Protein AF-A0A949XVH9-F1 (afdb_monomer)

Radius of gyration: 24.81 Å; Cα contacts (8 Å, |Δi|>4): 50; chains: 1; bounding box: 72×34×41 Å

Solvent-accessible surface area (backbone atoms only — not comparable to full-atom values): 5614 Å² total; per-residue (Å²): 131,72,72,64,57,60,68,56,47,55,63,53,54,56,54,56,65,74,64,70,72,82,72,84,72,77,67,70,60,73,80,44,77,48,80,49,75,39,79,44,83,92,62,93,76,86,87,86,84,87,87,77,94,80,89,86,87,89,86,80,87,85,63,94,42,68,38,71,50,76,49,77,51,32,47,78,87,77,118

Structure (mmCIF, N/CA/C/O backbone):
data_AF-A0A949XVH9-F1
#
_entry.id   AF-A0A949XVH9-F1
#
loop_
_atom_site.group_PDB
_atom_site.id
_atom_site.type_symbol
_atom_site.label_atom_id
_atom_site.label_alt_id
_atom_site.label_comp_id
_atom_site.label_asym_id
_atom_site.label_entity_id
_atom_site.label_seq_id
_atom_site.pdbx_PDB_ins_code
_atom_site.Cartn_x
_atom_site.Cartn_y
_atom_site.Cartn_z
_atom_site.occupancy
_atom_site.B_iso_or_equiv
_atom_site.auth_seq_id
_atom_site.auth_comp_id
_atom_site.auth_asym_id
_atom_site.auth_atom_id
_atom_site.pdbx_PDB_model_num
ATOM 1 N N . MET A 1 1 ? 54.748 -26.269 -21.587 1.00 53.94 1 MET A N 1
ATOM 2 C CA . MET A 1 1 ? 53.599 -25.435 -22.019 1.00 53.94 1 MET A CA 1
ATOM 3 C C . MET A 1 1 ? 52.344 -25.515 -21.121 1.00 53.94 1 MET A C 1
ATOM 5 O O . MET A 1 1 ? 51.541 -24.606 -21.213 1.00 53.94 1 MET A O 1
ATOM 9 N N . ARG A 1 2 ? 52.168 -26.495 -20.207 1.00 59.03 2 ARG A N 1
ATOM 10 C CA . ARG A 1 2 ? 50.976 -26.621 -19.315 1.00 59.03 2 ARG A CA 1
ATOM 11 C C . ARG A 1 2 ? 50.943 -25.708 -18.063 1.00 59.03 2 ARG A C 1
ATOM 13 O O . ARG A 1 2 ? 49.865 -25.427 -17.567 1.00 59.03 2 ARG A O 1
ATOM 20 N N . SER A 1 3 ? 52.089 -25.216 -17.574 1.00 60.53 3 SER A N 1
ATOM 21 C CA . SER A 1 3 ? 52.204 -24.488 -16.285 1.00 60.53 3 SER A CA 1
ATOM 22 C C . SER A 1 3 ? 51.737 -23.019 -16.318 1.00 60.53 3 SER A C 1
ATOM 24 O O . SER A 1 3 ? 51.270 -22.489 -15.312 1.00 60.53 3 SER A O 1
ATOM 26 N N . HIS A 1 4 ? 51.806 -22.351 -17.476 1.00 59.97 4 HIS A N 1
ATOM 27 C CA . HIS A 1 4 ? 51.391 -20.945 -17.594 1.00 59.97 4 HIS A CA 1
ATOM 28 C C . HIS A 1 4 ? 49.864 -20.781 -17.642 1.00 59.97 4 HIS A C 1
ATOM 30 O O . HIS A 1 4 ? 49.345 -19.809 -17.103 1.00 59.97 4 HIS A O 1
ATOM 36 N N . TYR A 1 5 ? 49.144 -21.762 -18.199 1.00 61.31 5 TYR A N 1
ATOM 37 C CA . TYR A 1 5 ? 47.679 -21.750 -18.278 1.00 61.31 5 TYR A CA 1
ATOM 38 C C . TYR A 1 5 ? 47.018 -21.902 -16.901 1.00 61.31 5 TYR A C 1
ATOM 40 O O . TYR A 1 5 ? 46.047 -21.210 -16.616 1.00 61.31 5 TYR A O 1
ATOM 48 N N . THR A 1 6 ? 47.578 -22.726 -16.006 1.00 59.97 6 THR A N 1
ATOM 49 C CA . THR A 1 6 ? 47.050 -22.904 -14.639 1.00 59.97 6 THR A CA 1
ATOM 50 C C . THR A 1 6 ? 47.157 -21.628 -13.800 1.00 59.97 6 THR A C 1
ATOM 52 O O . THR A 1 6 ? 46.247 -21.322 -13.037 1.00 59.97 6 THR A O 1
ATOM 55 N N . LYS A 1 7 ? 48.236 -20.847 -13.963 1.00 65.56 7 LYS A N 1
ATOM 56 C CA . LYS A 1 7 ? 48.432 -19.583 -13.228 1.00 65.56 7 LYS A CA 1
ATOM 57 C C . LYS A 1 7 ? 47.501 -18.464 -13.704 1.00 65.56 7 LYS A C 1
ATOM 59 O O . LYS A 1 7 ? 47.183 -17.580 -12.919 1.00 65.56 7 LYS A O 1
ATOM 64 N N . LEU A 1 8 ? 47.056 -18.516 -14.960 1.00 65.44 8 LEU A N 1
ATOM 65 C CA . LEU A 1 8 ? 46.127 -17.544 -15.545 1.00 65.44 8 LEU A CA 1
ATOM 66 C C . LEU A 1 8 ? 44.653 -17.890 -15.268 1.00 65.44 8 LEU A C 1
ATOM 68 O O . LEU A 1 8 ? 43.808 -17.004 -15.242 1.00 65.44 8 LEU A O 1
ATOM 72 N N . LEU A 1 9 ? 44.349 -19.163 -15.003 1.00 74.44 9 LEU A N 1
ATOM 73 C CA . LEU A 1 9 ? 42.995 -19.656 -14.723 1.00 74.44 9 LEU A CA 1
ATOM 74 C C . LEU A 1 9 ? 42.455 -19.218 -13.350 1.00 74.44 9 LEU A C 1
ATOM 76 O O . LEU A 1 9 ? 41.272 -18.919 -13.220 1.00 74.44 9 LEU A O 1
ATOM 80 N N . ILE A 1 10 ? 43.323 -19.142 -12.338 1.00 77.06 10 ILE A N 1
ATOM 81 C CA . ILE A 1 10 ? 42.958 -18.758 -10.964 1.00 77.06 10 ILE A CA 1
ATOM 82 C C . ILE A 1 10 ? 42.411 -17.316 -10.871 1.00 77.06 10 ILE A C 1
ATOM 84 O O . ILE A 1 10 ? 41.335 -17.143 -10.297 1.00 77.06 10 ILE A O 1
ATOM 88 N N . PRO A 1 11 ? 43.069 -16.278 -11.431 1.00 78.44 11 PRO A N 1
ATOM 89 C CA . PRO A 1 11 ? 42.542 -14.915 -11.355 1.00 78.44 11 PRO A CA 1
ATOM 90 C C . PRO A 1 11 ? 41.262 -14.724 -12.179 1.00 78.44 11 PRO A C 1
ATOM 92 O O . PRO A 1 11 ? 40.393 -13.965 -11.766 1.00 78.44 11 PRO A O 1
ATOM 95 N N . VAL A 1 12 ? 41.104 -15.437 -13.301 1.00 83.38 12 VAL A N 1
ATOM 96 C CA . VAL A 1 12 ? 39.879 -15.384 -14.122 1.00 83.38 12 VAL A CA 1
ATOM 97 C C . VAL A 1 12 ? 38.687 -15.958 -13.361 1.00 83.38 12 VAL A C 1
ATOM 99 O O . VAL A 1 12 ? 37.630 -15.336 -13.316 1.00 83.38 12 VAL A O 1
ATOM 102 N N . LEU A 1 13 ? 38.870 -17.103 -12.699 1.00 79.00 13 LEU A N 1
ATOM 103 C CA . LEU A 1 13 ? 37.815 -17.720 -11.899 1.00 79.00 13 LEU A CA 1
ATOM 104 C C . LEU A 1 13 ? 37.414 -16.835 -10.706 1.00 79.00 13 LEU A C 1
ATOM 106 O O . LEU A 1 13 ? 36.227 -16.673 -10.440 1.00 79.00 13 LEU A O 1
ATOM 110 N N . ALA A 1 14 ? 38.386 -16.215 -10.028 1.00 79.94 14 ALA A N 1
ATOM 111 C CA . ALA A 1 14 ? 38.120 -15.271 -8.940 1.00 79.94 14 ALA A CA 1
ATOM 112 C C . ALA A 1 14 ? 37.330 -14.035 -9.413 1.00 79.94 14 ALA A C 1
ATOM 114 O O . ALA A 1 14 ? 36.448 -13.561 -8.699 1.00 79.94 14 ALA A O 1
ATOM 115 N N . LEU A 1 15 ? 37.595 -13.549 -10.630 1.00 77.38 15 LEU A N 1
ATOM 116 C CA . LEU A 1 15 ? 36.864 -12.429 -11.226 1.00 77.38 15 LEU A CA 1
ATOM 117 C C . LEU A 1 15 ? 35.408 -12.799 -11.564 1.00 77.38 15 LEU A C 1
ATOM 119 O O . LEU A 1 15 ? 34.514 -11.974 -11.392 1.00 77.38 15 LEU A O 1
ATOM 123 N N . CYS A 1 16 ? 35.151 -14.044 -11.980 1.00 77.19 16 CYS A N 1
ATOM 124 C CA . CYS A 1 16 ? 33.796 -14.534 -12.253 1.00 77.19 16 CYS A CA 1
ATOM 125 C C . CYS A 1 16 ? 32.917 -14.602 -10.992 1.00 77.19 16 CYS A C 1
ATOM 127 O O . CYS A 1 16 ? 31.725 -14.317 -11.076 1.00 77.19 16 CYS A O 1
ATOM 129 N N . PHE A 1 17 ? 33.483 -14.924 -9.822 1.00 74.12 17 PHE A N 1
ATOM 130 C CA . PHE A 1 17 ? 32.713 -14.968 -8.569 1.00 74.12 17 PHE A CA 1
ATOM 131 C C . PHE A 1 17 ? 32.224 -13.584 -8.113 1.00 74.12 17 PHE A C 1
ATOM 133 O O . PHE A 1 17 ? 31.142 -13.482 -7.537 1.00 74.12 17 PHE A O 1
ATOM 140 N N . LEU A 1 18 ? 32.963 -12.515 -8.425 1.00 72.88 18 LEU A N 1
ATOM 141 C CA . LEU A 1 18 ? 32.578 -11.141 -8.078 1.00 72.88 18 LEU A CA 1
ATOM 142 C C . LEU A 1 18 ? 31.456 -10.575 -8.966 1.00 72.88 18 LEU A C 1
ATOM 144 O O . LEU A 1 18 ? 30.844 -9.576 -8.603 1.00 72.88 18 LEU A O 1
ATOM 148 N N . ALA A 1 19 ? 31.168 -11.205 -10.108 1.00 65.69 19 ALA A N 1
ATOM 149 C CA . ALA A 1 19 ? 30.135 -10.759 -11.046 1.00 65.69 19 ALA A CA 1
ATOM 150 C C . ALA A 1 19 ? 28.743 -11.363 -10.774 1.00 65.69 19 ALA A C 1
ATOM 152 O O . ALA A 1 19 ? 27.804 -11.085 -11.513 1.00 65.69 19 ALA A O 1
ATOM 153 N N . SER A 1 20 ? 28.585 -12.175 -9.723 1.00 63.22 20 SER A N 1
ATOM 154 C CA . SER A 1 20 ? 27.339 -12.896 -9.407 1.00 63.22 20 SER A CA 1
ATOM 155 C C . SER A 1 20 ? 26.298 -12.059 -8.648 1.00 63.22 20 SER A C 1
ATOM 157 O O . SER A 1 20 ? 25.585 -12.562 -7.783 1.00 63.22 20 SER A O 1
ATOM 159 N N . CYS A 1 21 ? 26.183 -10.769 -8.965 1.00 69.69 21 CYS A N 1
ATOM 160 C CA . CYS A 1 21 ? 25.017 -10.006 -8.536 1.00 69.69 21 CYS A CA 1
ATOM 161 C C . CYS A 1 21 ? 23.861 -10.278 -9.500 1.00 69.69 21 CYS A C 1
ATOM 163 O O . CYS A 1 21 ? 23.721 -9.622 -10.532 1.00 69.69 21 CYS A O 1
ATOM 165 N N . GLU A 1 22 ? 23.036 -11.260 -9.158 1.00 62.91 22 GLU A N 1
ATOM 166 C CA . GLU A 1 22 ? 21.747 -11.482 -9.806 1.00 62.91 22 GLU A CA 1
ATOM 167 C C . GLU A 1 22 ? 20.756 -10.451 -9.239 1.00 62.91 22 GLU A C 1
ATOM 169 O O . GLU A 1 22 ? 20.045 -10.690 -8.265 1.00 62.91 22 GLU A O 1
ATOM 174 N N . PHE A 1 23 ? 20.791 -9.234 -9.784 1.00 64.12 23 PHE A N 1
ATOM 175 C CA . PHE A 1 23 ? 19.765 -8.236 -9.506 1.00 64.12 23 PHE A CA 1
ATOM 176 C C . PHE A 1 23 ? 18.570 -8.552 -10.396 1.00 64.12 23 PHE A C 1
ATOM 178 O O . PHE A 1 23 ? 18.592 -8.269 -11.594 1.00 64.12 23 PHE A O 1
ATOM 185 N N . ASP A 1 24 ? 17.534 -9.153 -9.817 1.00 67.31 24 ASP A N 1
ATOM 186 C CA . ASP A 1 24 ? 16.243 -9.269 -10.486 1.00 67.31 24 ASP A CA 1
ATOM 187 C C . ASP A 1 24 ? 15.626 -7.864 -10.553 1.00 67.31 24 ASP A C 1
ATOM 189 O O . ASP A 1 24 ? 14.980 -7.370 -9.624 1.00 67.31 24 ASP A O 1
ATOM 193 N N . HIS A 1 25 ? 15.966 -7.135 -11.616 1.00 70.31 25 HIS A N 1
ATOM 194 C CA . HIS A 1 25 ? 15.437 -5.805 -11.860 1.00 70.31 25 HIS A CA 1
ATOM 195 C C . HIS A 1 25 ? 13.958 -5.942 -12.209 1.00 70.31 25 HIS A C 1
ATOM 197 O O . HIS A 1 25 ? 13.600 -6.345 -13.317 1.00 70.31 25 HIS A O 1
ATOM 203 N N . ALA A 1 26 ? 13.094 -5.557 -11.272 1.00 77.94 26 ALA A N 1
ATOM 204 C CA . ALA A 1 26 ? 11.668 -5.482 -11.533 1.00 77.94 26 ALA A CA 1
ATOM 205 C C . ALA A 1 26 ? 11.414 -4.551 -12.731 1.00 77.94 26 ALA A C 1
ATOM 207 O O . ALA A 1 26 ? 11.753 -3.365 -12.704 1.00 77.94 26 ALA A O 1
ATOM 208 N N . THR A 1 27 ? 10.831 -5.094 -13.802 1.00 87.81 27 THR A N 1
ATOM 209 C CA . THR A 1 27 ? 10.426 -4.289 -14.958 1.00 87.81 27 THR A CA 1
ATOM 210 C C . THR A 1 27 ? 9.240 -3.429 -14.545 1.00 87.81 27 THR A C 1
ATOM 212 O O . THR A 1 27 ? 8.189 -3.948 -14.165 1.00 87.81 27 THR A O 1
ATOM 215 N N . THR A 1 28 ? 9.416 -2.112 -14.602 1.00 91.31 28 THR A N 1
ATOM 216 C CA . THR A 1 28 ? 8.379 -1.148 -14.2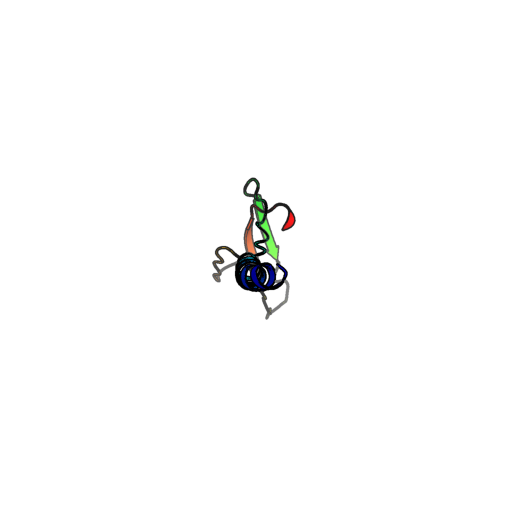41 1.00 91.31 28 THR A CA 1
ATOM 217 C C . THR A 1 28 ? 7.567 -0.717 -15.462 1.00 91.31 28 THR A C 1
ATOM 219 O O . THR A 1 28 ? 8.017 -0.782 -16.606 1.00 91.31 28 THR A O 1
ATOM 222 N N . GLY A 1 29 ? 6.342 -0.276 -15.206 1.00 91.44 29 GLY A N 1
ATOM 223 C CA . GLY A 1 29 ? 5.426 0.341 -16.154 1.00 91.44 29 GLY A CA 1
ATOM 224 C C . GLY A 1 29 ? 4.810 1.617 -15.567 1.00 91.44 29 GLY A C 1
ATOM 225 O O . GLY A 1 29 ? 5.386 2.226 -14.663 1.00 91.44 29 GLY A O 1
ATOM 226 N N . PRO A 1 30 ? 3.646 2.053 -16.074 1.00 94.88 30 PRO A N 1
ATOM 227 C CA . PRO A 1 30 ? 2.909 3.171 -15.498 1.00 94.88 30 PRO A CA 1
ATOM 228 C C . PRO A 1 30 ? 2.513 2.904 -14.043 1.00 94.88 30 PRO A C 1
ATOM 230 O O . PRO A 1 30 ? 2.241 1.764 -13.664 1.00 94.88 30 PRO A O 1
ATOM 233 N N . MET A 1 31 ? 2.445 3.971 -13.249 1.00 95.50 31 MET A N 1
ATOM 234 C CA . MET A 1 31 ? 1.953 3.904 -11.878 1.00 95.50 31 MET A CA 1
ATOM 235 C C . ME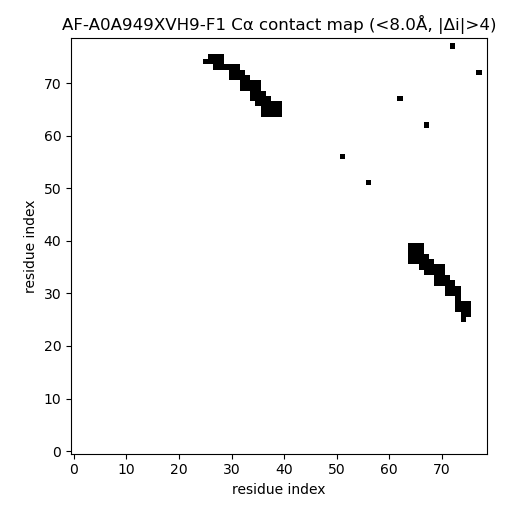T A 1 31 ? 0.474 3.510 -11.864 1.00 95.50 31 MET A C 1
ATOM 237 O O . MET A 1 31 ? -0.336 4.107 -12.577 1.00 95.50 31 MET A O 1
ATOM 241 N N . LYS A 1 32 ? 0.136 2.516 -11.050 1.00 94.94 32 LYS A N 1
ATOM 242 C CA . LYS A 1 32 ? -1.226 2.107 -10.725 1.00 94.94 32 LYS A CA 1
ATOM 243 C C . LYS A 1 32 ? -1.536 2.471 -9.281 1.00 94.94 32 LYS A C 1
ATOM 245 O O . LYS A 1 32 ? -0.641 2.522 -8.436 1.00 94.94 32 LYS A O 1
ATOM 250 N N . GLU A 1 33 ? -2.814 2.697 -9.026 1.00 95.69 33 GLU A N 1
ATOM 251 C CA . GLU A 1 33 ? -3.348 3.027 -7.716 1.00 95.69 33 GLU A CA 1
ATOM 252 C C . GLU A 1 33 ? -4.574 2.156 -7.454 1.00 95.69 33 GLU A C 1
ATOM 254 O O . GLU A 1 33 ? -5.519 2.179 -8.242 1.00 95.69 33 GLU A O 1
ATOM 259 N N . ASP A 1 34 ? -4.542 1.413 -6.351 1.00 95.12 34 ASP A N 1
ATOM 260 C CA . ASP A 1 34 ? -5.660 0.613 -5.866 1.00 95.12 34 ASP A CA 1
ATOM 261 C C . ASP A 1 34 ? -6.072 1.107 -4.477 1.00 95.12 34 ASP A C 1
ATOM 263 O O . ASP A 1 34 ? -5.236 1.370 -3.608 1.00 95.12 34 ASP A O 1
ATOM 267 N N . HIS A 1 35 ? -7.380 1.214 -4.260 1.00 96.31 35 HIS A N 1
ATOM 268 C CA . HIS A 1 35 ? -7.948 1.569 -2.967 1.00 96.31 35 HIS A CA 1
ATOM 269 C C . HIS A 1 35 ? -8.497 0.321 -2.280 1.00 96.31 35 HIS A C 1
ATOM 271 O O . HIS A 1 35 ? -9.273 -0.433 -2.873 1.00 96.31 35 HIS A O 1
ATOM 277 N N . VAL A 1 36 ? -8.099 0.104 -1.028 1.00 95.25 36 VAL A N 1
ATOM 278 C CA . VAL A 1 36 ? -8.510 -1.062 -0.246 1.00 95.25 36 VAL A CA 1
ATOM 279 C C . VAL A 1 36 ? -9.156 -0.590 1.044 1.00 95.25 36 VAL A C 1
ATOM 281 O O . VAL A 1 36 ? -8.536 0.082 1.867 1.00 95.25 36 VAL A O 1
ATOM 284 N N . THR A 1 37 ? -10.399 -1.012 1.237 1.00 96.44 37 THR A N 1
ATOM 285 C CA . THR A 1 37 ? -11.172 -0.742 2.445 1.00 96.44 37 THR A CA 1
ATOM 286 C C . THR A 1 37 ? -11.600 -2.063 3.067 1.00 96.44 37 THR A C 1
ATOM 288 O O . THR A 1 37 ? -12.177 -2.913 2.388 1.00 96.44 37 THR A O 1
ATOM 291 N N . LEU A 1 38 ? -11.342 -2.238 4.362 1.00 95.31 38 LEU A N 1
ATOM 292 C CA . LEU A 1 38 ? -11.815 -3.386 5.135 1.00 95.31 38 LEU A CA 1
ATOM 293 C C . LEU A 1 38 ? -12.722 -2.891 6.254 1.00 95.31 38 LEU A C 1
ATOM 295 O O . LEU A 1 38 ? -12.274 -2.163 7.141 1.00 95.31 38 LEU A O 1
ATOM 299 N N . ASP A 1 39 ? -13.989 -3.298 6.223 1.00 95.19 39 ASP A N 1
ATOM 300 C CA . ASP A 1 39 ? -14.951 -2.977 7.274 1.00 95.19 39 ASP A CA 1
ATOM 301 C C . ASP A 1 39 ? -14.534 -3.592 8.621 1.00 95.19 39 ASP A C 1
ATOM 303 O O . ASP A 1 39 ? -13.946 -4.676 8.685 1.00 95.19 39 ASP A O 1
ATOM 307 N N . ARG A 1 40 ? -14.836 -2.891 9.717 1.00 93.25 40 ARG A N 1
ATOM 308 C CA . ARG A 1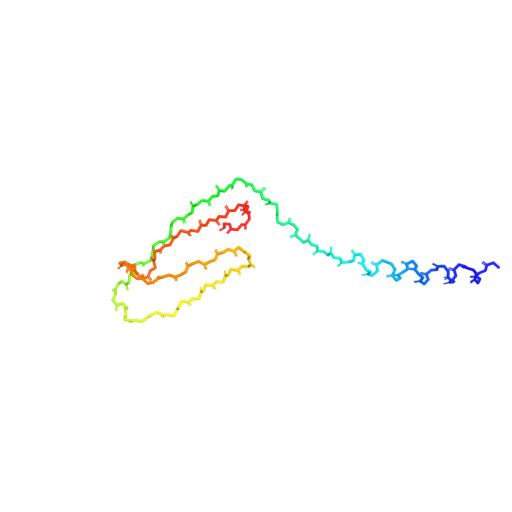 40 ? -14.554 -3.381 11.074 1.00 93.25 40 ARG A CA 1
ATOM 309 C C . ARG A 1 40 ? -15.564 -4.430 11.536 1.00 93.25 40 ARG A C 1
ATOM 311 O O . ARG A 1 40 ? -15.217 -5.302 12.333 1.00 93.25 40 ARG A O 1
ATOM 318 N N . GLY A 1 41 ? -16.806 -4.362 11.077 1.00 92.19 41 GLY A N 1
ATOM 319 C CA . GLY A 1 41 ? -17.891 -5.189 11.581 1.00 92.19 41 GLY A CA 1
ATOM 320 C C . GLY A 1 41 ? -17.986 -5.117 13.107 1.00 92.19 41 GLY A C 1
ATOM 321 O O . GLY A 1 41 ? -17.900 -4.048 13.710 1.00 92.19 41 GLY A O 1
ATOM 322 N N . SER A 1 42 ? -18.127 -6.278 13.744 1.00 93.50 42 SER A N 1
ATOM 323 C CA . SER A 1 42 ? -18.227 -6.414 15.201 1.00 93.50 42 SER A CA 1
ATOM 324 C C . SER A 1 42 ? -16.899 -6.767 15.884 1.00 93.50 42 SER A C 1
ATOM 326 O O . SER A 1 42 ? -16.921 -7.306 16.990 1.00 93.50 42 SER A O 1
ATOM 328 N N . VAL A 1 43 ? -15.746 -6.565 15.231 1.00 92.19 43 VAL A N 1
ATOM 329 C CA . VAL A 1 43 ? -14.449 -6.926 15.826 1.00 92.19 43 VAL A CA 1
ATOM 330 C C . VAL A 1 43 ? -13.920 -5.811 16.726 1.00 92.19 43 VAL A C 1
ATOM 332 O O . VAL A 1 43 ? -13.903 -4.631 16.368 1.00 92.19 43 VAL A O 1
ATOM 335 N N . ASP A 1 44 ? -13.429 -6.202 17.897 1.00 90.06 44 ASP A N 1
ATOM 336 C CA . ASP A 1 44 ? -12.827 -5.278 18.866 1.00 90.06 44 ASP A CA 1
ATOM 337 C C . ASP A 1 44 ? -11.298 -5.262 18.810 1.00 90.06 44 ASP A C 1
ATOM 339 O O . ASP A 1 44 ? -10.651 -4.399 19.402 1.00 90.06 4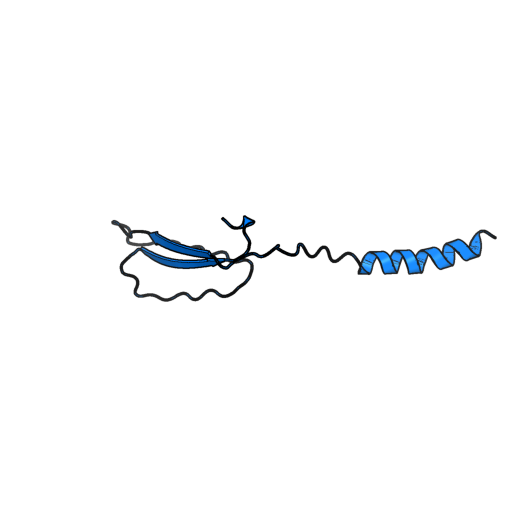4 ASP A O 1
ATOM 343 N N . ARG A 1 45 ? -10.696 -6.222 18.100 1.00 91.75 45 ARG A N 1
ATOM 344 C CA . ARG A 1 45 ? -9.248 -6.336 17.930 1.00 91.75 45 ARG A CA 1
ATOM 345 C C . ARG A 1 45 ? -8.920 -6.959 16.582 1.00 91.75 45 ARG A C 1
ATOM 347 O O . ARG A 1 45 ? -9.537 -7.945 16.192 1.00 91.75 45 ARG A O 1
ATOM 354 N N . ALA A 1 46 ? -7.883 -6.437 15.940 1.00 92.38 46 ALA A N 1
ATOM 355 C CA . ALA A 1 46 ? -7.263 -7.037 14.771 1.00 92.38 46 ALA A CA 1
ATOM 356 C C . ALA A 1 46 ? -5.757 -7.197 14.989 1.00 92.38 46 ALA A C 1
ATOM 358 O O . ALA A 1 46 ? -5.135 -6.439 15.734 1.00 92.38 46 ALA A O 1
ATOM 359 N N . ASN A 1 47 ? -5.185 -8.195 14.326 1.00 94.31 47 ASN A N 1
ATOM 360 C CA . ASN A 1 47 ? -3.749 -8.312 14.132 1.00 94.31 47 ASN A CA 1
ATOM 361 C C . ASN A 1 47 ? -3.465 -7.971 12.667 1.00 94.31 47 ASN A C 1
ATOM 363 O O . ASN A 1 47 ? -3.957 -8.664 11.778 1.00 94.31 47 ASN A O 1
ATOM 367 N N . VAL A 1 48 ? -2.721 -6.893 12.430 1.00 91.94 48 VAL A N 1
ATOM 368 C CA . VAL A 1 48 ? -2.432 -6.378 11.089 1.00 91.94 48 VAL A CA 1
ATOM 369 C C . VAL A 1 48 ? -0.968 -6.649 10.770 1.00 91.94 48 VAL A C 1
ATOM 371 O O . VAL A 1 48 ? -0.080 -6.252 11.519 1.00 91.94 48 VAL A O 1
ATOM 374 N N . GLN A 1 49 ? -0.724 -7.316 9.645 1.00 95.31 49 GLN A N 1
ATOM 375 C CA . GLN A 1 49 ? 0.615 -7.563 9.117 1.00 95.31 49 GLN A CA 1
ATOM 376 C C . GLN A 1 49 ? 0.739 -6.869 7.765 1.00 95.31 49 GLN A C 1
ATOM 378 O O . GLN A 1 49 ? 0.019 -7.208 6.828 1.00 95.31 49 GLN A O 1
ATOM 383 N N . LEU A 1 50 ? 1.651 -5.903 7.674 1.00 93.25 50 LEU A N 1
ATOM 384 C CA . LEU A 1 50 ? 1.960 -5.178 6.445 1.00 93.25 50 LEU A CA 1
ATOM 385 C C . LEU A 1 50 ? 3.381 -5.554 6.026 1.00 93.25 50 LEU A C 1
ATOM 387 O O . LEU A 1 50 ? 4.337 -5.260 6.738 1.00 93.25 50 LEU A O 1
ATOM 391 N N . ASN A 1 51 ? 3.513 -6.227 4.886 1.00 92.94 51 ASN A N 1
ATOM 392 C CA . ASN A 1 51 ? 4.801 -6.665 4.356 1.00 92.94 51 ASN A CA 1
ATOM 393 C C . ASN A 1 51 ? 5.078 -5.903 3.062 1.00 92.94 51 ASN A C 1
ATOM 395 O O . ASN A 1 51 ? 4.365 -6.084 2.078 1.00 92.94 51 ASN A O 1
ATOM 399 N N . MET A 1 52 ? 6.105 -5.055 3.061 1.00 91.00 52 MET A N 1
ATOM 400 C CA . MET A 1 52 ? 6.528 -4.297 1.885 1.00 91.00 52 MET A CA 1
ATOM 401 C C . MET A 1 52 ? 7.992 -4.598 1.594 1.00 91.00 52 MET A C 1
ATOM 403 O O . MET A 1 52 ? 8.839 -4.471 2.474 1.00 91.00 52 MET A O 1
ATOM 407 N N . GLY A 1 53 ? 8.278 -5.007 0.356 1.00 86.69 53 GLY A N 1
ATOM 408 C CA . GLY A 1 53 ? 9.643 -5.306 -0.075 1.00 86.69 53 GLY A CA 1
ATOM 409 C C . GLY A 1 53 ? 10.480 -4.046 -0.299 1.00 86.69 53 GLY A C 1
ATOM 410 O O . GLY A 1 53 ? 11.608 -3.963 0.176 1.00 86.69 53 GLY A O 1
ATOM 411 N N . ALA A 1 54 ? 9.928 -3.058 -1.008 1.00 87.19 54 ALA A N 1
ATOM 412 C CA . ALA A 1 54 ? 10.597 -1.799 -1.325 1.00 87.19 54 ALA A CA 1
ATOM 413 C C . ALA A 1 54 ? 9.578 -0.658 -1.450 1.00 87.19 54 ALA A C 1
ATOM 415 O O . ALA A 1 54 ? 8.446 -0.888 -1.870 1.00 87.19 54 ALA A O 1
ATOM 416 N N . GLY A 1 55 ? 10.001 0.566 -1.124 1.00 91.25 55 GLY A N 1
ATOM 417 C CA . GLY A 1 55 ? 9.181 1.773 -1.234 1.00 91.25 55 GLY A CA 1
ATOM 418 C C . GLY A 1 55 ? 9.015 2.502 0.097 1.00 91.25 55 GLY A C 1
ATOM 419 O O . GLY A 1 55 ? 9.886 2.440 0.964 1.00 91.25 55 GLY A O 1
ATOM 420 N N . GLN A 1 56 ? 7.896 3.209 0.228 1.00 96.38 56 GLN A N 1
ATOM 421 C CA . GLN A 1 56 ? 7.524 3.969 1.416 1.00 96.38 56 GLN A CA 1
ATOM 422 C C . GLN A 1 56 ? 6.169 3.479 1.928 1.00 96.38 56 GLN A C 1
ATOM 424 O O . GLN A 1 56 ? 5.247 3.262 1.144 1.00 96.38 56 GLN A O 1
ATOM 429 N N . MET A 1 57 ? 6.064 3.321 3.246 1.00 96.31 57 MET A N 1
ATOM 430 C CA . MET A 1 57 ? 4.829 2.960 3.931 1.00 96.31 57 MET A CA 1
ATOM 431 C C . MET A 1 57 ? 4.568 3.957 5.051 1.00 96.31 57 MET A C 1
ATOM 433 O O . MET A 1 57 ? 5.350 4.047 5.997 1.00 96.31 57 MET A O 1
ATOM 437 N N . ASP A 1 58 ? 3.440 4.650 4.956 1.00 97.12 58 ASP A N 1
ATOM 438 C CA . ASP A 1 58 ? 2.945 5.552 5.986 1.00 97.12 58 ASP A CA 1
ATOM 439 C C . ASP A 1 58 ? 1.697 4.943 6.625 1.00 97.12 58 ASP A C 1
ATOM 441 O O . ASP A 1 58 ? 0.751 4.563 5.934 1.00 97.12 58 ASP A O 1
ATOM 445 N N . VAL A 1 59 ? 1.698 4.832 7.954 1.00 96.12 59 VAL A N 1
ATOM 446 C CA . VAL A 1 59 ? 0.585 4.262 8.721 1.00 96.12 59 VAL A CA 1
ATOM 447 C C . VAL A 1 59 ? 0.151 5.260 9.780 1.00 96.12 59 VAL A C 1
ATOM 449 O O . VAL A 1 59 ? 0.960 5.731 10.582 1.00 96.12 59 VAL A O 1
ATOM 452 N N . SER A 1 60 ? -1.142 5.558 9.805 1.00 96.19 60 SER A N 1
ATOM 453 C CA . SER A 1 60 ? -1.756 6.442 10.787 1.00 96.19 60 SER A CA 1
ATOM 454 C C . SER A 1 60 ? -3.093 5.877 11.266 1.00 96.19 60 SER A C 1
ATOM 456 O O . SER A 1 60 ? -3.727 5.056 10.606 1.00 96.19 60 SER A O 1
ATOM 458 N N . GLY A 1 61 ? -3.498 6.283 12.469 1.00 95.06 61 GLY A N 1
ATOM 459 C CA . GLY A 1 61 ? -4.835 6.000 12.988 1.00 95.06 61 GLY A CA 1
ATOM 460 C C . GLY A 1 61 ? -5.859 7.037 12.521 1.00 95.06 61 GLY A C 1
ATOM 461 O O . GLY A 1 61 ? -5.500 8.082 11.985 1.00 95.06 61 GLY A O 1
ATOM 462 N N . GLY A 1 62 ? -7.138 6.773 12.799 1.00 93.38 62 GLY A N 1
ATOM 463 C CA . GLY A 1 62 ? -8.242 7.703 12.521 1.00 93.38 62 GLY A CA 1
ATOM 464 C C . GLY A 1 62 ? -9.157 7.300 11.363 1.00 93.38 62 GLY A C 1
ATOM 465 O O . GLY A 1 62 ? -10.104 8.024 11.076 1.00 93.38 62 GLY A O 1
ATOM 466 N N . ALA A 1 63 ? -8.915 6.151 10.728 1.00 93.81 63 ALA A N 1
ATOM 467 C CA . ALA A 1 63 ? -9.831 5.583 9.744 1.00 93.81 63 ALA A CA 1
ATOM 468 C C . ALA A 1 63 ? -11.182 5.199 10.381 1.00 93.81 63 ALA A C 1
ATOM 470 O O . ALA A 1 63 ? -11.237 4.723 11.517 1.00 93.81 63 ALA A O 1
ATOM 471 N N . SER A 1 64 ? -12.272 5.382 9.628 1.00 92.12 64 SER A N 1
ATOM 472 C CA . SER A 1 64 ? -13.626 4.966 10.037 1.00 92.12 64 SER A CA 1
ATOM 473 C C . SER A 1 64 ? -13.829 3.449 9.949 1.00 92.12 64 SER A C 1
ATOM 475 O O . SER A 1 64 ? -14.639 2.887 10.684 1.00 92.12 64 SER A O 1
ATOM 477 N N . ASN A 1 65 ? -13.092 2.802 9.045 1.00 94.38 65 ASN A N 1
ATOM 478 C CA . ASN A 1 65 ? -13.087 1.361 8.815 1.00 94.38 65 ASN A CA 1
ATOM 479 C C . ASN A 1 65 ? -11.917 0.699 9.561 1.00 94.38 65 ASN A C 1
ATOM 481 O O . ASN A 1 65 ? -11.054 1.385 10.109 1.00 94.38 65 ASN A O 1
ATOM 485 N N . LEU A 1 66 ? -11.860 -0.637 9.582 1.00 95.12 66 LEU A 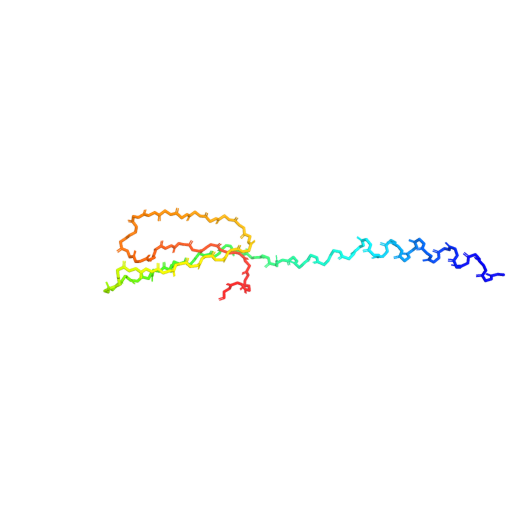N 1
ATOM 486 C CA . LEU A 1 66 ? -10.723 -1.346 10.184 1.00 95.12 66 LEU A CA 1
ATOM 487 C C . LEU A 1 66 ? -9.419 -1.055 9.439 1.00 95.12 66 LEU A C 1
ATOM 489 O O . LEU A 1 66 ? -8.363 -0.929 10.058 1.00 95.12 66 LEU A O 1
ATOM 493 N N . PHE A 1 67 ? -9.507 -0.953 8.119 1.00 95.38 67 PHE A N 1
ATOM 494 C CA . PHE A 1 67 ? -8.416 -0.530 7.260 1.00 95.38 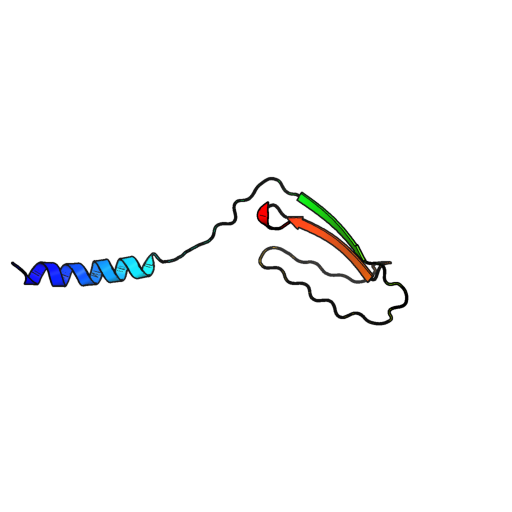67 PHE A CA 1
ATOM 495 C C . PHE A 1 67 ? -8.982 0.325 6.134 1.00 95.38 67 PHE A C 1
ATOM 497 O O . PHE A 1 67 ? -10.015 -0.007 5.550 1.00 95.38 67 PHE A O 1
ATOM 504 N N . ASP A 1 68 ? -8.296 1.416 5.844 1.00 96.81 68 ASP A N 1
ATOM 505 C CA . ASP A 1 68 ? -8.580 2.306 4.732 1.00 96.81 68 ASP A CA 1
ATOM 506 C C . ASP A 1 68 ? -7.224 2.775 4.207 1.00 96.81 68 ASP A C 1
ATOM 508 O O . ASP A 1 68 ? -6.429 3.341 4.965 1.00 96.81 68 ASP A O 1
ATOM 512 N N . GLY A 1 69 ? -6.903 2.429 2.963 1.00 96.19 69 GLY A N 1
ATOM 513 C CA . GLY A 1 69 ? -5.568 2.646 2.434 1.00 96.19 69 GLY A CA 1
ATOM 514 C C . GLY A 1 69 ? -5.508 2.682 0.918 1.00 96.19 69 GLY A C 1
ATOM 515 O O . GLY A 1 69 ? -6.333 2.104 0.209 1.00 96.19 69 GLY A O 1
ATOM 516 N N . THR A 1 70 ? -4.466 3.347 0.435 1.00 97.06 70 THR A N 1
ATOM 517 C CA . THR A 1 70 ? -4.129 3.445 -0.982 1.00 97.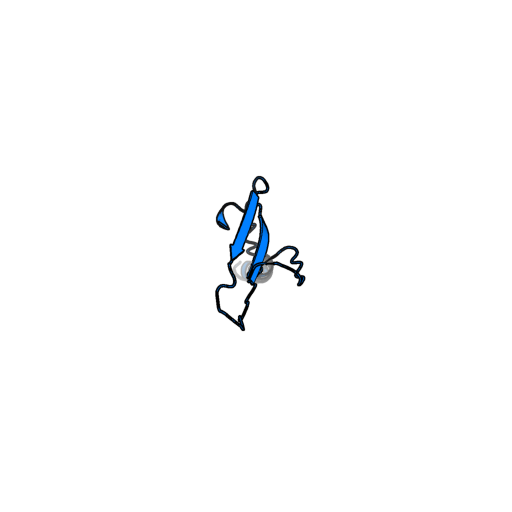06 70 THR A CA 1
ATOM 518 C C . THR A 1 70 ? -2.818 2.714 -1.225 1.00 97.06 70 THR A C 1
ATOM 520 O O . THR A 1 70 ? -1.817 2.983 -0.558 1.00 97.06 70 THR A O 1
ATOM 523 N N . ILE A 1 71 ? -2.820 1.792 -2.184 1.00 95.56 71 ILE A N 1
ATOM 524 C CA . ILE A 1 71 ? -1.641 1.039 -2.604 1.00 95.56 71 ILE A CA 1
ATOM 525 C C . ILE A 1 71 ? -1.249 1.516 -3.991 1.00 95.56 71 ILE A C 1
ATOM 527 O O . ILE A 1 71 ? -2.060 1.586 -4.909 1.00 95.56 71 ILE A O 1
ATOM 531 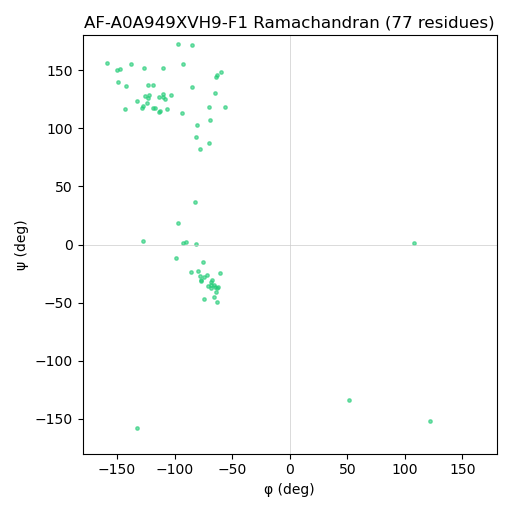N N . GLN A 1 72 ? 0.024 1.847 -4.126 1.00 95.94 72 GLN A N 1
ATOM 532 C CA . GLN A 1 72 ? 0.571 2.534 -5.275 1.00 95.94 72 GLN A CA 1
ATOM 533 C C . GLN A 1 72 ? 1.775 1.732 -5.780 1.00 95.94 72 GLN A C 1
ATOM 535 O O . GLN A 1 72 ? 2.744 1.540 -5.045 1.00 95.94 72 GLN A O 1
ATOM 540 N N . TYR A 1 73 ? 1.706 1.221 -7.011 1.00 94.19 73 TYR A N 1
ATOM 541 C CA . TYR A 1 73 ? 2.714 0.309 -7.563 1.00 94.19 73 TYR A CA 1
ATOM 542 C C . TYR A 1 73 ? 2.894 0.490 -9.067 1.00 94.19 73 TYR A C 1
ATOM 544 O O . TYR A 1 73 ? 1.971 0.859 -9.785 1.00 94.19 73 TYR A O 1
ATOM 552 N N . ASN A 1 74 ? 4.093 0.200 -9.565 1.00 93.50 74 ASN A N 1
ATOM 553 C CA . ASN A 1 74 ? 4.417 0.308 -10.987 1.00 93.50 74 ASN A CA 1
ATOM 554 C C . ASN A 1 74 ? 5.035 -0.967 -11.570 1.00 93.50 74 ASN A C 1
ATOM 556 O O . ASN A 1 74 ? 5.388 -0.977 -12.743 1.00 93.50 74 ASN A O 1
ATOM 560 N N . VAL A 1 75 ? 5.172 -2.043 -10.794 1.00 92.06 75 VAL A N 1
ATOM 561 C CA . VAL A 1 75 ? 5.632 -3.342 -11.299 1.00 92.06 75 VAL A CA 1
ATOM 562 C C . VAL A 1 75 ? 4.399 -4.171 -11.660 1.00 92.06 75 VAL A C 1
ATOM 564 O O . VAL A 1 75 ? 3.635 -4.533 -10.765 1.00 92.06 75 VAL A O 1
ATOM 567 N N . PRO A 1 76 ? 4.163 -4.489 -12.949 1.00 86.62 76 PRO A N 1
ATOM 568 C CA . PRO A 1 76 ? 2.922 -5.135 -13.380 1.00 86.62 76 PRO A CA 1
ATOM 569 C C . PRO A 1 76 ? 2.653 -6.504 -12.744 1.00 86.62 76 PRO A C 1
ATOM 571 O O . PRO A 1 76 ? 1.500 -6.910 -12.668 1.00 86.62 76 PRO A O 1
ATOM 574 N N . ALA A 1 77 ? 3.700 -7.200 -12.294 1.00 84.62 77 ALA A N 1
ATOM 575 C CA . ALA A 1 77 ? 3.615 -8.524 -11.680 1.00 84.62 77 ALA A CA 1
ATOM 576 C C . ALA A 1 77 ? 3.234 -8.515 -10.182 1.00 84.62 77 ALA A C 1
ATOM 578 O O . ALA A 1 77 ? 3.195 -9.580 -9.578 1.00 84.62 77 ALA A O 1
ATOM 579 N N . TRP A 1 78 ? 3.013 -7.347 -9.564 1.00 84.25 78 TRP A N 1
ATOM 580 C CA . TRP A 1 78 ? 2.644 -7.232 -8.139 1.00 84.25 78 TRP A CA 1
ATOM 581 C C . TRP A 1 78 ? 1.135 -7.189 -7.872 1.00 84.25 78 TRP A C 1
ATOM 583 O O . TRP A 1 78 ? 0.734 -7.057 -6.718 1.00 84.25 78 TRP A O 1
ATOM 593 N N . GLN A 1 79 ? 0.321 -7.279 -8.922 1.00 69.00 79 GLN A N 1
ATOM 594 C CA . GLN A 1 79 ? -1.122 -7.480 -8.804 1.00 69.00 79 GLN A CA 1
ATOM 595 C C . GLN A 1 79 ? -1.424 -8.942 -8.457 1.00 69.00 79 GLN A C 1
ATOM 597 O O . GLN A 1 79 ? -2.317 -9.167 -7.612 1.00 69.00 79 GLN A O 1
#

Sequence (79 aa):
MRSHYTKLLIPVLALCFLASCEFDHATTGPMKEDHVTLDRGSVDRANVQLNMGAGQMDVSGGASNLFDGTIQYNVPAWQ

Secondary structure (DSSP, 8-state):
--HHHHHHHHHHHHHHHHT------PPP-S-EEEEEEE--TT-S--------SSS-----S--SSSEEEEEEE--GGG-

pLDDT: mean 85.09, std 12.54, range [53.94, 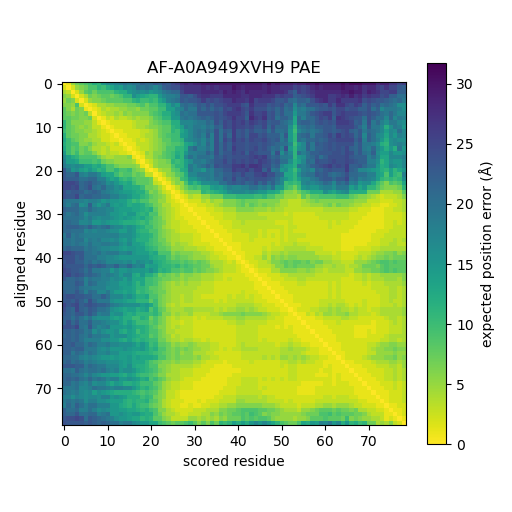97.12]

Mean predicted aligned error: 10.27 Å

Nearest PDB structures (foldseek):
  6ov6-assembly1_A  TM=2.647E-01  e=1.320E+00  Bizionia argentinensis JUB59

Foldseek 3Di:
DPVVVVVVVVVVVVVVVVPPPPPPPQDFADKDKDKDFAACPPDPDDDDDDDDDDDDDDDDDDDPGPDTDMDIGGRPVPD